Protein AF-A0A6H5H258-F1 (afdb_monomer_lite)

Secondary structure (DSSP, 8-state):
--S---SGGG--HHHHHHTT-SEEEEESS---S-GGGSSS-EEEEE---PPP-HHHHHHHHHHH--TTS-------GGGHHHHHHHHHHHTT-

Foldseek 3Di:
DPDDDPALVPQVLVVCVVVVHQEAEAEAYDNPDDPVPGPPHHYHYHHAADDDPLVVVLVVCVVPDDLVDDDDDDDGSNHVVSRVVSVVVSVVD

Radius of gyration: 18.59 Å; chains: 1; bounding box: 35×24×53 Å

InterPro domains:
  IPR016435 Diphthamide synthesis DPH1/DPH2 [PF01866] (1-92)
  IPR016435 Diphthamide synthesis DPH1/DPH2 [PTHR10762] (1-92)
  IPR016435 Diphthamide synthesis DPH1/DPH2 [SFLDS00032] (1-92)
  IPR016435 Diphthamide synthesis DPH1/DPH2 [TIGR00322] (1-92)
  IPR042263 Diphthamide synthesis DPH1/DPH2,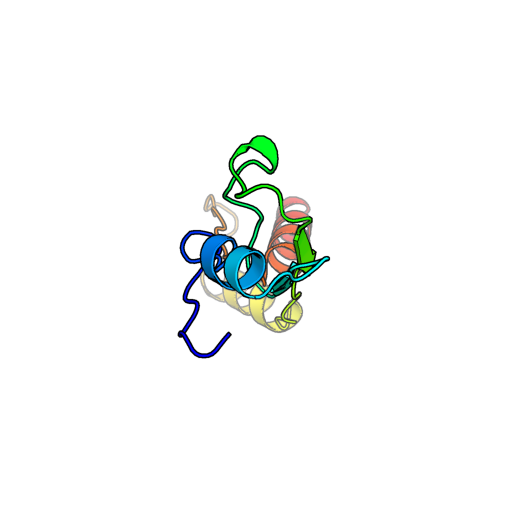 domain 1 [G3DSA:3.40.50.11840] (1-52)

pLDDT: mean 90.09, std 7.96, range [60.69, 97.94]

Sequence (93 aa):
MGDVTYGACCIDDLGARALRCDLLVHYGHSCLIPMDRMADIKCLYVFVDIKLDSLHFLQTLRLNFSKEQRLCFVSTIQFVTTLHAAAKELRNE

Structure (mmCIF, N/CA/C/O backbone):
data_AF-A0A6H5H258-F1
#
_entry.id   AF-A0A6H5H258-F1
#
loop_
_atom_site.group_PDB
_atom_site.id
_atom_site.type_symbol
_atom_site.label_atom_id
_atom_site.label_alt_id
_atom_site.label_comp_id
_atom_site.label_asym_id
_atom_site.label_entity_id
_atom_site.label_seq_id
_atom_site.pdbx_PDB_ins_code
_atom_site.Cartn_x
_atom_site.Cartn_y
_atom_site.Cartn_z
_atom_site.occupancy
_atom_site.B_iso_or_equiv
_atom_site.auth_seq_id
_atom_site.auth_comp_id
_atom_site.auth_asym_id
_atom_site.auth_atom_id
_atom_site.pdbx_PDB_model_num
ATOM 1 N N . MET A 1 1 ? 8.537 -8.298 -17.854 1.00 60.69 1 MET A N 1
ATOM 2 C CA . MET A 1 1 ? 9.466 -8.415 -16.714 1.00 60.69 1 MET A CA 1
ATOM 3 C C . MET A 1 1 ? 9.420 -9.849 -16.235 1.00 60.69 1 MET A C 1
ATOM 5 O O . MET A 1 1 ? 8.329 -10.322 -15.944 1.00 60.69 1 MET A O 1
ATOM 9 N N . GLY A 1 2 ? 10.547 -10.558 -16.293 1.00 65.50 2 GLY A N 1
ATOM 10 C CA . GLY A 1 2 ? 10.641 -11.955 -15.849 1.00 65.50 2 GLY A CA 1
ATOM 11 C C . GLY A 1 2 ? 11.050 -12.097 -14.382 1.00 65.50 2 GLY A C 1
ATOM 12 O O . GLY A 1 2 ? 10.860 -13.163 -13.805 1.00 65.50 2 GLY A O 1
ATOM 13 N N . ASP A 1 3 ? 11.571 -11.021 -13.790 1.00 78.31 3 ASP A N 1
ATOM 14 C CA . ASP A 1 3 ? 12.018 -11.006 -12.405 1.00 78.31 3 ASP A CA 1
ATOM 15 C C . ASP A 1 3 ? 10.865 -10.750 -11.436 1.00 78.31 3 ASP A C 1
ATOM 17 O O . ASP A 1 3 ? 9.888 -10.057 -11.735 1.00 78.31 3 ASP A O 1
ATOM 21 N N . VAL A 1 4 ? 10.990 -11.329 -10.245 1.00 83.62 4 VAL A N 1
ATOM 22 C CA . VAL A 1 4 ? 10.008 -11.179 -9.174 1.00 83.62 4 VAL A CA 1
ATOM 23 C C . VAL A 1 4 ? 10.166 -9.808 -8.523 1.00 83.62 4 VAL A C 1
ATOM 25 O O . VAL A 1 4 ? 11.219 -9.477 -7.980 1.00 83.62 4 VAL A O 1
ATOM 28 N N . THR A 1 5 ? 9.089 -9.027 -8.516 1.00 85.81 5 THR A N 1
ATOM 29 C CA . THR A 1 5 ? 9.035 -7.724 -7.850 1.00 85.81 5 THR A CA 1
ATOM 30 C C . THR A 1 5 ? 8.373 -7.848 -6.479 1.00 85.81 5 THR A C 1
ATOM 32 O O . THR A 1 5 ? 7.180 -8.125 -6.380 1.00 85.81 5 THR A O 1
ATOM 35 N N . TYR A 1 6 ? 9.132 -7.585 -5.413 1.00 89.19 6 TYR A N 1
ATOM 36 C CA . TYR A 1 6 ? 8.637 -7.619 -4.027 1.00 89.19 6 TYR A CA 1
ATOM 37 C C . TYR A 1 6 ? 8.134 -6.263 -3.506 1.00 89.19 6 TYR A C 1
ATOM 39 O O . TYR A 1 6 ? 7.612 -6.182 -2.398 1.00 89.19 6 TYR A O 1
ATOM 47 N N . GLY A 1 7 ? 8.329 -5.181 -4.264 1.00 87.81 7 GLY A N 1
ATOM 48 C CA . GLY A 1 7 ? 8.048 -3.830 -3.793 1.00 87.81 7 GLY A CA 1
ATOM 49 C C . GLY A 1 7 ? 8.380 -2.751 -4.813 1.00 87.81 7 GLY A C 1
ATOM 50 O O . GLY A 1 7 ? 8.985 -3.016 -5.849 1.00 87.81 7 GLY A O 1
ATOM 51 N N . ALA A 1 8 ? 8.037 -1.502 -4.489 1.00 87.56 8 ALA A N 1
ATOM 52 C CA . ALA A 1 8 ? 8.432 -0.334 -5.284 1.00 87.56 8 ALA A CA 1
ATOM 53 C C . ALA A 1 8 ? 9.955 -0.084 -5.296 1.00 87.56 8 ALA A C 1
ATOM 55 O O . ALA A 1 8 ? 10.447 0.623 -6.167 1.00 87.56 8 ALA A O 1
ATOM 56 N N . CYS A 1 9 ? 10.711 -0.664 -4.357 1.00 87.12 9 CYS A N 1
ATOM 57 C CA . CYS A 1 9 ? 12.177 -0.618 -4.353 1.00 87.12 9 CYS A CA 1
ATOM 58 C C . CYS A 1 9 ? 12.830 -1.544 -5.393 1.00 87.12 9 CYS A C 1
ATOM 60 O O . CYS A 1 9 ? 14.014 -1.388 -5.669 1.00 87.12 9 CYS A O 1
ATOM 62 N N . CYS A 1 10 ? 12.077 -2.489 -5.963 1.00 86.50 10 CYS A N 1
ATOM 63 C CA . CYS A 1 10 ? 12.545 -3.446 -6.969 1.00 86.50 10 CYS A CA 1
ATOM 64 C C . CYS A 1 10 ? 11.868 -3.192 -8.323 1.00 86.50 10 CYS A C 1
ATOM 66 O O . CYS A 1 10 ? 11.467 -4.132 -9.011 1.00 86.50 10 CYS A O 1
ATOM 68 N N . ILE A 1 11 ? 11.651 -1.921 -8.657 1.00 88.62 11 ILE A N 1
ATOM 69 C CA . ILE A 1 11 ? 11.084 -1.526 -9.942 1.00 88.62 11 ILE A CA 1
ATOM 70 C C . ILE A 1 11 ? 12.089 -1.813 -11.068 1.00 88.62 11 ILE A C 1
ATOM 72 O O . ILE A 1 11 ? 13.262 -1.484 -10.936 1.00 88.62 11 ILE A O 1
ATOM 76 N N . ASP A 1 12 ? 11.647 -2.439 -12.161 1.00 90.44 12 ASP A N 1
ATOM 77 C CA . ASP A 1 12 ? 12.525 -2.811 -13.287 1.00 90.44 12 ASP A CA 1
ATOM 78 C C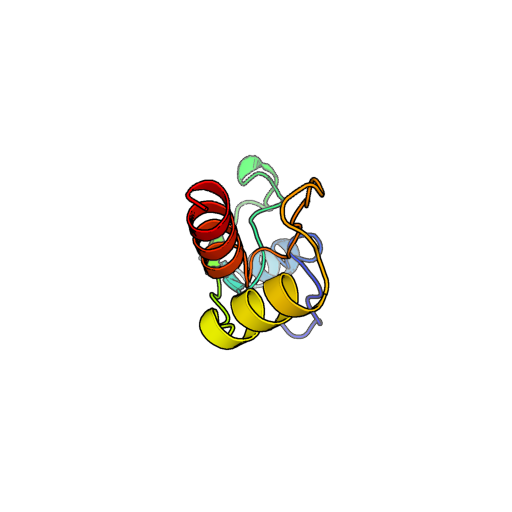 . ASP A 1 12 ? 12.523 -1.736 -14.380 1.00 90.44 12 ASP A C 1
ATOM 80 O O . ASP A 1 12 ? 12.139 -1.952 -15.533 1.00 90.44 12 ASP A O 1
ATOM 84 N N . ASP A 1 13 ? 12.906 -0.523 -13.998 1.00 90.31 13 ASP A N 1
ATOM 85 C CA . ASP A 1 13 ? 13.043 0.596 -14.923 1.00 90.31 13 ASP A CA 1
ATOM 86 C C . ASP A 1 13 ? 14.238 0.408 -15.874 1.00 90.31 13 ASP A C 1
ATOM 88 O O . ASP A 1 13 ? 14.140 0.716 -17.063 1.00 90.31 13 ASP A O 1
ATOM 92 N N . LEU A 1 14 ? 15.339 -0.175 -15.390 1.00 90.62 14 LEU A N 1
ATOM 93 C CA . LEU A 1 14 ? 16.515 -0.501 -16.196 1.00 90.62 14 LEU A CA 1
ATOM 94 C C . LEU A 1 14 ? 16.220 -1.549 -17.274 1.00 90.62 14 LEU A C 1
ATOM 96 O O . LEU A 1 14 ? 16.610 -1.342 -18.428 1.00 90.62 14 LEU A O 1
ATOM 100 N N . GLY A 1 15 ? 15.539 -2.647 -16.932 1.00 91.69 15 GLY A N 1
ATOM 101 C CA . GLY A 1 15 ? 15.146 -3.678 -17.890 1.00 91.69 15 GLY A CA 1
ATOM 102 C C . GLY A 1 15 ? 14.118 -3.154 -18.884 1.00 91.69 15 GLY A C 1
ATOM 103 O O . GLY A 1 15 ? 14.273 -3.348 -20.091 1.00 91.69 15 GLY A O 1
ATOM 104 N N . ALA A 1 16 ? 13.126 -2.392 -18.417 1.00 92.31 16 ALA A N 1
ATOM 105 C CA . ALA A 1 16 ? 12.152 -1.755 -19.296 1.00 92.31 16 ALA A CA 1
ATOM 106 C C . ALA A 1 16 ? 12.812 -0.767 -20.281 1.00 92.31 16 ALA A C 1
ATOM 108 O O . ALA A 1 16 ? 12.498 -0.788 -21.473 1.00 92.31 16 ALA A O 1
ATOM 109 N N . ARG A 1 17 ? 13.796 0.025 -19.835 1.00 90.88 17 ARG A N 1
ATOM 110 C CA . ARG A 1 17 ? 14.598 0.893 -20.714 1.00 90.88 17 ARG A CA 1
ATOM 111 C C . ARG A 1 17 ? 15.424 0.090 -21.718 1.00 90.88 17 ARG A C 1
ATOM 113 O O . ARG A 1 17 ? 15.446 0.431 -22.899 1.00 90.88 17 ARG A O 1
ATOM 120 N N . ALA A 1 18 ? 16.097 -0.975 -21.279 1.00 92.50 18 ALA A N 1
ATOM 121 C CA . ALA A 1 18 ? 16.907 -1.826 -22.156 1.00 92.50 18 ALA A CA 1
ATOM 122 C C . ALA A 1 18 ? 16.069 -2.473 -23.273 1.00 92.50 18 ALA A C 1
ATOM 124 O O . ALA A 1 18 ? 16.541 -2.631 -24.399 1.00 92.50 18 ALA A O 1
ATOM 125 N N . LEU A 1 19 ? 14.804 -2.779 -22.978 1.00 93.25 19 LEU A N 1
ATOM 126 C CA . LEU A 1 19 ? 13.822 -3.299 -23.929 1.00 93.25 19 LEU A CA 1
ATOM 127 C C . LEU A 1 19 ? 13.137 -2.210 -24.775 1.00 93.25 19 LEU A C 1
ATOM 129 O O . LEU A 1 19 ? 12.320 -2.544 -25.631 1.00 93.25 19 LEU A O 1
ATOM 133 N N . ARG A 1 20 ? 13.495 -0.932 -24.587 1.00 92.94 20 ARG A N 1
ATOM 134 C CA . ARG A 1 20 ? 12.893 0.239 -25.248 1.00 92.94 20 ARG A CA 1
ATOM 135 C C . ARG A 1 20 ? 11.381 0.355 -25.019 1.00 92.94 20 ARG A C 1
ATOM 137 O O . ARG A 1 20 ? 10.639 0.678 -25.942 1.00 92.94 20 ARG A O 1
ATOM 144 N N . CYS A 1 21 ? 10.922 0.084 -23.799 1.00 93.31 21 CYS A N 1
ATOM 145 C CA . CYS A 1 21 ? 9.539 0.336 -23.407 1.00 93.31 21 CYS A CA 1
ATOM 146 C C . CYS A 1 21 ? 9.266 1.845 -23.287 1.00 93.31 21 CYS A C 1
ATOM 148 O O . CYS A 1 21 ? 10.059 2.573 -22.695 1.00 93.31 21 CYS A O 1
ATOM 150 N N . ASP A 1 22 ? 8.102 2.293 -23.759 1.00 93.25 22 ASP A N 1
ATOM 151 C CA . ASP A 1 22 ? 7.661 3.690 -23.615 1.00 93.25 22 ASP A CA 1
ATOM 152 C C . ASP A 1 22 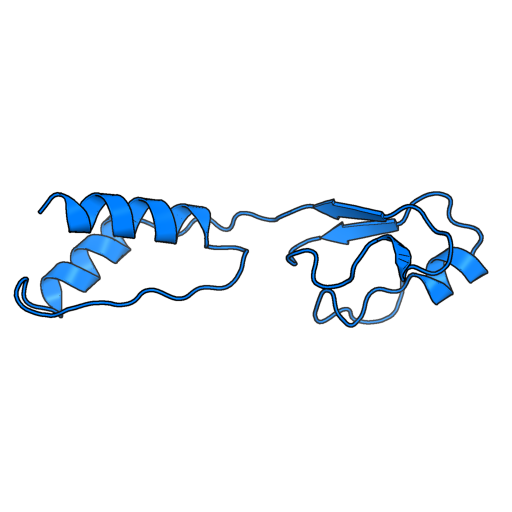? 7.016 3.989 -22.248 1.00 93.25 22 ASP A C 1
ATOM 154 O O . ASP A 1 22 ? 6.935 5.145 -21.821 1.00 93.25 22 ASP A O 1
ATOM 158 N N . LEU A 1 23 ? 6.513 2.948 -21.576 1.00 92.38 23 LEU A N 1
ATOM 159 C CA . LEU A 1 23 ? 5.791 3.029 -20.308 1.00 92.38 23 LEU A CA 1
ATOM 160 C C . LEU A 1 23 ? 6.000 1.752 -19.485 1.00 92.38 23 LEU A C 1
ATOM 162 O O . LEU A 1 23 ? 5.844 0.641 -19.992 1.00 92.38 23 LEU A O 1
ATOM 166 N N . LEU A 1 24 ? 6.271 1.925 -18.195 1.00 91.69 24 LEU A N 1
ATOM 167 C CA . LEU A 1 24 ? 6.254 0.881 -17.176 1.00 91.69 24 LEU A CA 1
ATOM 168 C C . LEU A 1 24 ? 5.000 1.031 -16.304 1.00 91.69 24 LEU A C 1
ATOM 170 O O . LEU A 1 24 ? 4.685 2.131 -15.858 1.00 91.69 24 LEU A O 1
ATOM 174 N N . VAL A 1 25 ? 4.279 -0.060 -16.042 1.00 92.62 25 VAL A N 1
ATOM 175 C CA . VAL A 1 25 ? 3.111 -0.052 -15.144 1.00 92.62 25 VAL A CA 1
ATOM 176 C C . VAL A 1 25 ? 3.417 -0.904 -13.917 1.00 92.62 25 VAL A C 1
ATOM 178 O O . VAL A 1 25 ? 3.618 -2.111 -14.034 1.00 92.62 25 VAL A O 1
ATOM 181 N N . HIS A 1 26 ? 3.452 -0.278 -12.739 1.00 91.75 26 HIS A N 1
ATOM 182 C CA . HIS A 1 26 ? 3.805 -0.918 -11.469 1.00 91.75 26 HIS A CA 1
ATOM 183 C C . HIS A 1 26 ? 2.583 -1.037 -10.557 1.00 91.75 26 HIS A C 1
ATOM 185 O O . HIS A 1 26 ? 2.017 -0.032 -10.128 1.00 91.75 26 HIS A O 1
ATOM 191 N N . TYR A 1 27 ? 2.172 -2.263 -10.235 1.00 92.25 27 TYR A N 1
ATOM 192 C CA . TYR A 1 27 ? 0.969 -2.528 -9.441 1.00 92.25 27 TYR A CA 1
ATOM 193 C C . TYR A 1 27 ? 1.273 -2.735 -7.951 1.00 92.25 27 TYR A C 1
ATOM 195 O O . TYR A 1 27 ? 2.328 -3.240 -7.563 1.00 92.25 27 TYR A O 1
ATOM 203 N N . GLY A 1 28 ? 0.299 -2.396 -7.104 1.00 90.12 28 GLY A N 1
ATOM 204 C CA . GLY A 1 28 ? 0.177 -2.899 -5.731 1.00 90.12 28 GLY A CA 1
ATOM 205 C C . GLY A 1 28 ? 0.984 -2.164 -4.662 1.00 90.12 28 GLY A C 1
ATOM 206 O O . GLY A 1 28 ? 0.653 -2.278 -3.484 1.00 90.12 28 GLY A O 1
ATOM 207 N N . HIS A 1 29 ? 1.980 -1.369 -5.044 1.00 90.88 29 HIS A N 1
ATOM 208 C CA . HIS A 1 29 ? 2.858 -0.675 -4.103 1.00 90.88 29 HIS A CA 1
ATOM 209 C C . HIS A 1 29 ? 2.693 0.843 -4.170 1.00 90.88 29 HIS A C 1
ATOM 211 O O . HIS A 1 29 ? 2.455 1.411 -5.234 1.00 90.88 29 HIS A O 1
ATOM 217 N N . SER A 1 30 ? 2.872 1.505 -3.026 1.00 86.94 30 SER A N 1
ATOM 218 C CA . SER A 1 30 ? 2.986 2.959 -2.950 1.00 86.94 30 SER A CA 1
ATOM 219 C C . SER A 1 30 ? 4.241 3.416 -3.686 1.00 86.94 30 SER A C 1
ATOM 221 O O . SER A 1 30 ? 5.277 2.751 -3.596 1.00 86.94 30 SER A O 1
ATOM 223 N N . CYS A 1 31 ? 4.176 4.567 -4.353 1.00 81.25 31 CYS A N 1
ATOM 224 C CA . CYS A 1 31 ? 5.341 5.184 -4.979 1.00 81.25 31 CYS A CA 1
ATOM 225 C C . CYS A 1 31 ? 6.377 5.531 -3.898 1.00 81.25 31 CYS A C 1
ATOM 227 O O . CYS A 1 31 ? 6.224 6.522 -3.189 1.00 81.25 31 CYS A O 1
ATOM 229 N N . LEU A 1 32 ? 7.403 4.696 -3.731 1.00 68.44 32 LEU A N 1
ATOM 230 C CA . LEU A 1 32 ? 8.496 4.951 -2.785 1.00 68.44 32 LEU A CA 1
ATOM 231 C C . LEU A 1 32 ? 9.646 5.715 -3.449 1.00 68.44 32 LEU A C 1
ATOM 233 O O . LEU A 1 32 ? 10.379 6.447 -2.787 1.00 68.44 32 LEU A O 1
ATOM 237 N N . ILE A 1 33 ? 9.813 5.530 -4.759 1.00 67.56 33 ILE A N 1
ATOM 238 C CA . ILE A 1 33 ? 10.912 6.108 -5.522 1.00 67.56 33 ILE A CA 1
ATOM 239 C C . ILE A 1 33 ? 10.416 7.387 -6.208 1.00 67.56 33 ILE A C 1
ATOM 241 O O . ILE A 1 33 ? 9.455 7.328 -6.975 1.00 67.56 33 ILE A O 1
ATOM 245 N N . PRO A 1 34 ? 11.044 8.542 -5.926 1.00 70.69 34 PRO A N 1
ATOM 246 C CA . PRO A 1 34 ? 10.820 9.777 -6.661 1.00 70.69 34 PRO A CA 1
ATOM 247 C C . PRO A 1 34 ? 10.974 9.572 -8.171 1.00 70.69 34 PRO A C 1
ATOM 249 O O . PRO A 1 34 ? 11.907 8.907 -8.623 1.00 70.69 34 PRO A O 1
ATOM 252 N N . MET A 1 35 ? 10.041 10.134 -8.941 1.00 68.44 35 MET A N 1
ATOM 253 C CA . MET A 1 35 ? 9.953 9.935 -10.394 1.00 68.44 35 MET A CA 1
ATOM 254 C C . MET A 1 35 ? 11.186 10.453 -11.154 1.00 68.44 35 MET A C 1
ATOM 256 O O . MET A 1 35 ? 11.485 9.966 -12.237 1.00 68.44 35 MET A O 1
ATOM 260 N N . ASP A 1 36 ? 11.920 11.408 -10.584 1.00 69.19 36 ASP A N 1
ATOM 261 C CA . ASP A 1 36 ? 13.170 11.972 -11.108 1.00 69.19 36 ASP A CA 1
ATOM 262 C C . ASP A 1 36 ? 14.372 11.020 -11.003 1.00 69.19 36 ASP A C 1
ATOM 264 O O . ASP A 1 36 ? 15.402 11.264 -11.627 1.00 69.19 36 ASP A O 1
ATOM 268 N N . ARG A 1 37 ? 14.254 9.927 -10.238 1.00 73.56 37 ARG A N 1
ATOM 269 C CA . ARG A 1 37 ? 15.304 8.905 -10.092 1.00 73.56 37 ARG A CA 1
ATOM 270 C C . ARG A 1 37 ? 15.113 7.685 -10.989 1.00 73.56 37 ARG A C 1
ATOM 272 O O . ARG A 1 37 ? 15.919 6.763 -10.911 1.00 73.56 37 ARG A O 1
ATOM 279 N N . MET A 1 38 ? 14.066 7.669 -11.810 1.00 80.19 38 MET A N 1
ATOM 280 C CA . MET A 1 38 ? 13.815 6.580 -12.754 1.00 80.19 38 MET A CA 1
ATOM 281 C C . MET A 1 38 ? 14.737 6.695 -13.968 1.00 80.19 38 MET A C 1
ATOM 283 O O . MET A 1 38 ? 15.100 7.798 -14.375 1.00 80.19 38 MET A O 1
ATOM 287 N N . ALA A 1 39 ? 15.093 5.561 -14.569 1.00 82.56 39 ALA A N 1
ATOM 288 C CA . ALA A 1 39 ? 15.970 5.473 -15.736 1.00 82.56 39 ALA A CA 1
ATOM 289 C C . ALA A 1 39 ? 15.315 5.985 -17.040 1.00 82.56 39 ALA A C 1
ATOM 291 O O . ALA A 1 39 ? 15.226 5.251 -18.020 1.00 82.56 39 ALA A O 1
ATOM 292 N N . ASP A 1 40 ? 14.850 7.236 -17.054 1.00 83.81 40 ASP A N 1
ATOM 293 C CA . ASP A 1 40 ? 14.258 7.926 -18.213 1.00 83.81 40 ASP A CA 1
ATOM 294 C C . ASP A 1 40 ? 13.097 7.154 -18.876 1.00 83.81 40 ASP A C 1
ATOM 296 O O . ASP A 1 40 ? 12.868 7.218 -20.082 1.00 83.81 40 ASP A O 1
ATOM 300 N N . ILE A 1 41 ? 12.350 6.393 -18.070 1.00 88.88 41 ILE A N 1
ATOM 301 C CA . ILE A 1 41 ? 11.134 5.696 -18.489 1.00 88.88 41 ILE A CA 1
ATOM 302 C C . ILE A 1 41 ? 9.934 6.246 -17.728 1.00 88.88 41 ILE A C 1
ATOM 304 O O . ILE A 1 41 ? 9.965 6.438 -16.510 1.00 88.88 41 ILE A O 1
ATOM 308 N N . LYS A 1 42 ? 8.836 6.486 -18.448 1.00 89.06 42 LYS A N 1
ATOM 309 C CA . LYS A 1 42 ? 7.569 6.874 -17.825 1.00 89.06 42 LYS A CA 1
ATOM 310 C C . LYS A 1 42 ? 7.056 5.703 -16.998 1.00 89.06 42 LYS A C 1
ATOM 312 O O . LYS A 1 42 ? 7.006 4.580 -17.491 1.00 89.06 42 LYS A O 1
ATOM 317 N N . CYS A 1 43 ? 6.626 5.968 -15.769 1.00 89.38 43 CYS A N 1
ATOM 318 C CA . CYS A 1 43 ? 6.040 4.946 -14.912 1.00 89.38 43 CYS A CA 1
ATOM 319 C C . CYS A 1 43 ? 4.659 5.353 -14.411 1.00 89.38 43 CYS A C 1
ATOM 321 O O . CYS A 1 43 ? 4.463 6.466 -13.924 1.00 89.38 43 CYS A O 1
ATOM 323 N N . LEU A 1 44 ? 3.713 4.422 -14.497 1.00 90.75 44 LEU A N 1
ATOM 324 C CA . LEU A 1 44 ? 2.388 4.526 -13.908 1.00 90.75 44 LEU A CA 1
ATOM 325 C C . LEU A 1 44 ? 2.289 3.569 -12.722 1.00 90.75 44 LEU A C 1
ATOM 327 O O . LEU A 1 44 ? 2.353 2.354 -12.889 1.00 90.75 44 LEU A O 1
ATOM 331 N N . TYR A 1 45 ? 2.083 4.119 -11.531 1.00 90.44 45 TYR A N 1
ATOM 332 C CA . TYR A 1 45 ? 1.774 3.322 -10.351 1.00 90.44 45 TYR A CA 1
ATOM 333 C C . TYR A 1 45 ? 0.267 3.095 -10.257 1.00 90.44 45 TYR A C 1
ATOM 335 O O . TYR A 1 45 ? -0.513 4.047 -10.233 1.00 90.44 45 TYR A O 1
ATOM 343 N N . VAL A 1 46 ? -0.137 1.830 -10.179 1.00 91.56 46 VAL A N 1
ATOM 344 C CA . VAL A 1 46 ? -1.532 1.428 -9.999 1.00 91.56 46 VAL A CA 1
ATOM 345 C C . VAL A 1 46 ? -1.705 0.903 -8.584 1.00 91.56 46 VAL A C 1
ATOM 347 O O . VAL A 1 46 ? -1.268 -0.201 -8.243 1.00 91.56 46 VAL A O 1
ATOM 350 N N . PHE A 1 47 ? -2.351 1.705 -7.742 1.00 89.94 47 PHE A N 1
ATOM 351 C CA . PHE A 1 47 ? -2.681 1.283 -6.387 1.00 89.94 47 PHE A CA 1
ATOM 352 C C . PHE A 1 47 ? -3.789 0.234 -6.416 1.00 89.94 47 PHE A C 1
ATOM 354 O O . PHE A 1 47 ? -4.803 0.387 -7.095 1.00 89.94 47 PHE A O 1
ATOM 361 N N . VAL A 1 48 ? -3.567 -0.843 -5.668 1.00 91.25 48 VAL A N 1
ATOM 362 C CA . VAL A 1 48 ? -4.536 -1.921 -5.485 1.00 91.25 48 VAL A CA 1
ATO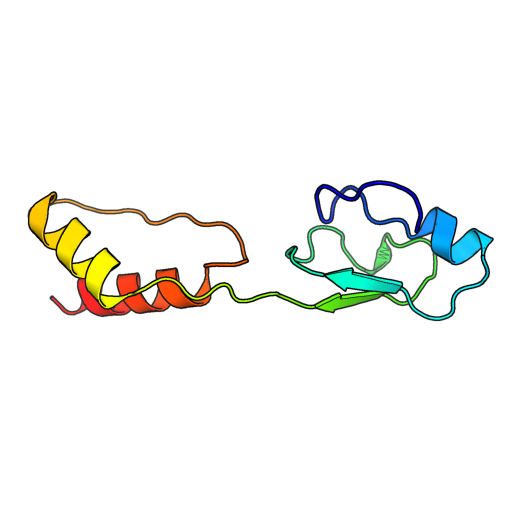M 363 C C . VAL A 1 48 ? -5.174 -1.729 -4.122 1.00 91.25 48 VAL A C 1
ATOM 365 O O . VAL A 1 48 ? -4.459 -1.662 -3.129 1.00 91.25 48 VAL A O 1
ATOM 368 N N . ASP A 1 49 ? -6.499 -1.651 -4.088 1.00 92.50 49 ASP A N 1
ATOM 369 C CA . ASP A 1 49 ? -7.280 -1.526 -2.859 1.00 92.50 49 ASP A CA 1
ATOM 370 C C . ASP A 1 49 ? -7.893 -2.887 -2.519 1.00 92.50 49 ASP A C 1
ATOM 372 O O . ASP A 1 49 ? -8.857 -3.331 -3.152 1.00 92.50 49 ASP A O 1
ATOM 376 N N . ILE A 1 50 ? -7.299 -3.580 -1.549 1.00 94.75 50 ILE A N 1
ATOM 377 C CA . ILE A 1 50 ? -7.801 -4.866 -1.074 1.00 94.75 50 ILE A CA 1
ATOM 378 C C . ILE A 1 50 ? -8.914 -4.589 -0.070 1.00 94.75 50 ILE A C 1
ATOM 380 O O . ILE A 1 50 ? -8.722 -3.924 0.949 1.00 94.75 50 ILE A O 1
ATOM 384 N N . LYS A 1 51 ? -10.098 -5.132 -0.354 1.00 91.62 51 LYS A N 1
ATOM 385 C CA . LYS A 1 51 ? -11.256 -4.974 0.521 1.00 91.62 51 LYS A CA 1
ATOM 386 C C . LYS A 1 51 ? -11.088 -5.829 1.773 1.00 91.62 51 LYS A C 1
ATOM 388 O O . LYS A 1 51 ? -11.009 -7.051 1.697 1.00 91.62 51 LYS A O 1
ATOM 393 N N . LEU A 1 52 ? -11.059 -5.157 2.917 1.00 92.94 52 LEU A N 1
ATOM 394 C CA . LEU A 1 52 ? -11.206 -5.750 4.240 1.00 92.94 52 LEU A CA 1
ATOM 395 C C . LEU A 1 52 ? -12.655 -5.550 4.701 1.00 92.94 52 LEU A C 1
ATOM 397 O O . LEU A 1 52 ? -13.212 -4.468 4.505 1.00 92.94 52 LEU A O 1
ATOM 401 N N . ASP A 1 53 ? -13.249 -6.568 5.324 1.00 95.50 53 ASP A N 1
ATOM 402 C CA . ASP A 1 53 ? -14.554 -6.440 5.975 1.00 95.50 53 ASP A CA 1
ATOM 403 C C . ASP A 1 53 ? -14.446 -5.483 7.173 1.00 95.50 53 ASP A C 1
ATOM 405 O O . ASP A 1 53 ? -13.975 -5.843 8.257 1.00 95.50 53 ASP A O 1
ATOM 409 N N . SER A 1 54 ? -14.870 -4.237 6.956 1.00 93.75 54 SER A N 1
ATOM 410 C CA . SER A 1 54 ? -14.820 -3.181 7.963 1.00 93.75 54 SER A CA 1
ATOM 411 C C . SER A 1 54 ? -15.680 -3.503 9.181 1.00 93.75 54 SER A C 1
ATOM 413 O O . SER A 1 54 ? -15.272 -3.196 10.299 1.00 93.75 54 SER A O 1
ATOM 415 N N . LEU A 1 55 ? -16.849 -4.125 8.988 1.00 96.00 55 LEU A N 1
ATOM 416 C CA . LEU A 1 55 ? -17.763 -4.425 10.087 1.00 96.00 55 LEU A CA 1
ATOM 417 C C . LEU A 1 55 ? -17.124 -5.442 11.029 1.00 96.00 55 LEU A C 1
ATOM 419 O O . LEU A 1 55 ? -17.063 -5.209 12.238 1.00 96.00 55 LEU A O 1
ATOM 423 N N . HIS A 1 56 ? -16.598 -6.529 10.465 1.00 97.56 56 HIS A N 1
ATOM 424 C CA . HIS A 1 56 ? -15.905 -7.549 11.240 1.00 97.56 56 HIS A CA 1
ATOM 425 C C . HIS A 1 56 ? -14.672 -6.979 11.956 1.00 97.56 56 HIS A C 1
ATOM 427 O O . HIS A 1 56 ? -14.459 -7.249 13.141 1.00 97.56 56 HIS A O 1
ATOM 433 N N . PHE A 1 57 ? -13.888 -6.136 11.276 1.00 96.69 57 PHE A N 1
ATOM 434 C CA . PHE A 1 57 ? -12.728 -5.470 11.869 1.00 96.69 57 PHE A CA 1
ATOM 435 C C . PHE A 1 57 ? -13.108 -4.604 13.081 1.00 96.69 57 PHE A C 1
ATOM 437 O O . PHE A 1 57 ? -12.530 -4.753 14.157 1.00 96.69 57 PHE A O 1
ATOM 444 N N . LEU A 1 58 ? -14.125 -3.751 12.945 1.00 96.50 58 LEU A N 1
ATOM 445 C CA . LEU A 1 58 ? -14.589 -2.864 14.015 1.00 96.50 58 LEU A CA 1
ATOM 446 C C . LEU A 1 58 ? -15.176 -3.635 15.200 1.00 96.50 58 LEU A C 1
ATOM 448 O O . LEU A 1 58 ? -14.878 -3.320 16.350 1.00 96.50 58 LEU A O 1
ATOM 452 N N . GLN A 1 59 ? -15.978 -4.669 14.939 1.00 97.62 59 GLN A N 1
ATOM 453 C CA . GLN A 1 59 ? -16.506 -5.547 15.988 1.00 97.62 59 GLN A CA 1
ATOM 454 C C . GLN A 1 59 ? -15.382 -6.244 16.756 1.00 97.62 59 GLN A C 1
ATOM 456 O O . GLN A 1 59 ? -15.425 -6.309 17.982 1.00 97.62 59 GLN A O 1
ATOM 461 N N . THR A 1 60 ? -14.351 -6.706 16.048 1.00 97.56 60 THR A N 1
ATOM 462 C CA . THR A 1 60 ? -13.184 -7.344 16.664 1.00 97.56 60 THR A CA 1
ATOM 463 C C . THR A 1 60 ? -12.436 -6.368 17.568 1.00 97.56 60 THR A C 1
ATOM 465 O O . THR A 1 60 ? -12.064 -6.731 18.681 1.00 97.56 60 THR A O 1
ATOM 468 N N . LEU A 1 61 ? -12.260 -5.114 17.147 1.00 96.69 61 LEU A N 1
ATOM 469 C CA . LEU A 1 61 ? -11.632 -4.092 17.985 1.00 96.69 61 LEU A CA 1
ATOM 470 C C . LEU A 1 61 ? -12.446 -3.805 19.251 1.00 96.69 61 LEU A C 1
ATOM 472 O O . LEU A 1 61 ? -11.883 -3.825 20.341 1.00 96.69 61 LEU A O 1
ATOM 476 N N . ARG A 1 62 ? -13.765 -3.618 19.122 1.00 95.69 62 ARG A N 1
ATOM 477 C CA . ARG A 1 62 ? -14.671 -3.374 20.260 1.00 95.69 62 ARG A CA 1
ATOM 478 C C . ARG A 1 62 ? -14.726 -4.555 21.237 1.00 95.69 62 ARG A C 1
ATOM 480 O O . ARG A 1 62 ? -14.941 -4.348 22.425 1.00 95.69 62 ARG A O 1
ATOM 487 N N . LEU A 1 63 ? -14.537 -5.782 20.746 1.00 97.81 63 LEU A N 1
ATOM 488 C CA . LEU A 1 63 ? -14.493 -6.983 21.583 1.00 97.81 63 LEU A CA 1
ATOM 489 C C . LEU A 1 63 ? -13.204 -7.073 22.415 1.00 97.81 63 LEU A C 1
ATOM 491 O O . LEU A 1 63 ? -13.237 -7.596 23.524 1.00 97.81 63 LEU A O 1
ATOM 495 N N . ASN A 1 64 ? -12.075 -6.602 21.879 1.00 97.94 64 ASN A N 1
ATOM 496 C CA . ASN A 1 64 ? -10.753 -6.825 22.476 1.00 97.94 64 ASN A CA 1
ATOM 497 C C . ASN A 1 64 ? -10.189 -5.610 23.225 1.00 97.94 64 ASN A C 1
ATOM 499 O O . ASN A 1 64 ? -9.295 -5.781 24.052 1.00 97.94 64 ASN A O 1
ATOM 503 N N . PHE A 1 65 ? -10.679 -4.402 22.943 1.00 96.75 65 PHE A N 1
ATOM 504 C CA . PHE A 1 65 ? -10.155 -3.164 23.515 1.00 96.75 65 PHE A CA 1
ATOM 505 C C 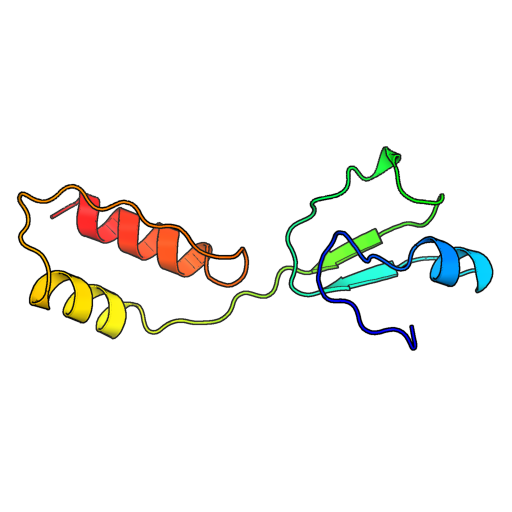. PHE A 1 65 ? -11.267 -2.317 24.127 1.00 96.75 65 PHE A C 1
ATOM 507 O O . PHE A 1 65 ? -12.355 -2.191 23.564 1.00 96.75 65 PHE A O 1
ATOM 514 N N . SER A 1 66 ? -10.974 -1.707 25.273 1.00 94.81 66 SER A N 1
ATOM 515 C CA . SER A 1 66 ? -11.868 -0.742 25.908 1.00 94.81 66 SER A CA 1
ATOM 516 C C . SER A 1 66 ? -11.698 0.652 25.291 1.00 94.81 66 SER A C 1
ATOM 518 O O . SER A 1 66 ? -10.670 0.960 24.679 1.00 94.81 66 SER A O 1
ATOM 520 N N . LYS A 1 67 ? -12.703 1.522 25.451 1.00 93.56 67 LYS A N 1
ATOM 521 C CA . LYS A 1 67 ? -12.707 2.867 24.845 1.00 93.56 67 LYS A CA 1
ATOM 522 C C . LYS A 1 67 ? -11.676 3.823 25.457 1.00 93.56 67 LYS A C 1
ATOM 524 O O . LYS A 1 67 ? -11.328 4.828 24.850 1.00 93.56 67 LYS A O 1
ATOM 529 N N . GLU A 1 68 ? -11.162 3.513 26.643 1.00 94.31 68 GLU A N 1
ATOM 530 C CA . GLU A 1 68 ? -10.150 4.313 27.339 1.00 94.31 68 GLU A CA 1
ATOM 531 C C . GLU A 1 68 ? -8.744 4.116 26.745 1.00 94.31 68 GLU A C 1
ATOM 533 O O . GLU A 1 68 ? -7.828 4.895 27.022 1.00 94.31 68 GLU A O 1
ATOM 538 N N . GLN A 1 69 ? -8.550 3.076 25.927 1.00 94.56 69 GLN A N 1
ATOM 539 C CA . GLN A 1 69 ? -7.262 2.757 25.325 1.00 94.56 69 GLN A CA 1
ATOM 540 C C . GLN A 1 69 ? -7.006 3.592 24.067 1.00 94.56 69 GLN A C 1
ATOM 542 O O . GLN A 1 69 ? -7.850 3.742 23.187 1.00 94.56 69 GLN A O 1
ATOM 547 N N . ARG A 1 70 ? -5.775 4.094 23.935 1.00 94.38 70 ARG A N 1
ATOM 548 C CA . ARG A 1 70 ? -5.324 4.782 22.721 1.00 94.38 70 ARG A CA 1
ATOM 549 C C . ARG A 1 70 ? -4.821 3.761 21.708 1.00 94.38 70 ARG A C 1
ATOM 551 O O . ARG A 1 70 ? -3.768 3.162 21.912 1.00 94.38 70 ARG A O 1
ATOM 558 N N . LEU A 1 71 ? -5.542 3.611 20.604 1.00 95.25 71 LEU A N 1
ATOM 559 C CA . LEU A 1 71 ? -5.161 2.717 19.513 1.00 95.25 71 LEU A CA 1
ATOM 560 C C . LEU A 1 71 ? -4.420 3.479 18.404 1.00 95.25 71 LEU A C 1
ATOM 562 O O . LEU A 1 71 ? -4.795 4.593 18.037 1.00 95.25 71 LEU A O 1
ATOM 566 N N . CYS A 1 72 ? -3.370 2.863 17.859 1.00 95.81 72 CYS A N 1
ATOM 567 C CA . CYS A 1 72 ? -2.667 3.325 16.664 1.00 95.81 72 CYS A CA 1
ATOM 568 C C . CYS A 1 72 ? -2.812 2.264 15.575 1.00 95.81 72 CYS A C 1
ATOM 570 O O . CYS A 1 72 ? -2.522 1.093 15.816 1.00 95.81 72 CYS A O 1
ATOM 572 N N . PHE A 1 73 ? -3.260 2.668 14.388 1.00 95.69 73 PHE A N 1
ATOM 573 C CA . PHE A 1 73 ? -3.424 1.765 13.255 1.00 95.69 73 PHE A CA 1
ATOM 574 C C . PHE A 1 73 ? -2.352 2.021 12.206 1.00 95.69 73 PHE A C 1
ATOM 576 O O . PHE A 1 73 ? -2.134 3.157 11.791 1.00 95.69 73 PHE A O 1
ATOM 583 N N . VAL A 1 74 ? -1.719 0.941 11.757 1.00 96.44 74 VAL A N 1
ATOM 584 C CA . VAL A 1 74 ? -0.709 0.945 10.700 1.00 96.44 74 VAL A CA 1
ATOM 585 C C . VAL A 1 74 ? -1.055 -0.181 9.731 1.00 96.44 74 VAL A C 1
ATOM 587 O O . VAL A 1 74 ? -1.390 -1.283 10.159 1.00 96.44 74 VAL A O 1
ATOM 590 N N . SER A 1 75 ? -0.997 0.091 8.430 1.00 95.00 75 SER A N 1
ATOM 591 C CA . SER A 1 75 ? -1.225 -0.906 7.383 1.00 95.00 75 SER A CA 1
ATOM 592 C C . SER A 1 75 ? -0.257 -0.706 6.223 1.00 95.00 75 SER A C 1
ATOM 594 O O . SER A 1 75 ? 0.444 0.302 6.138 1.00 95.00 75 SER A O 1
ATOM 596 N N . THR A 1 76 ? -0.253 -1.651 5.285 1.00 95.12 76 THR A N 1
ATOM 597 C CA . THR A 1 76 ? 0.314 -1.419 3.954 1.00 95.12 76 THR A CA 1
ATOM 598 C C . THR A 1 76 ? -0.627 -0.541 3.121 1.00 95.12 76 THR A C 1
ATOM 600 O O . THR A 1 76 ? -1.797 -0.345 3.474 1.00 95.12 76 THR A O 1
ATOM 603 N N . ILE A 1 77 ? -0.127 -0.027 1.991 1.00 93.56 77 ILE A N 1
ATOM 604 C CA . ILE A 1 77 ? -0.897 0.822 1.066 1.00 93.56 77 ILE A CA 1
ATOM 605 C C . ILE A 1 77 ? -2.200 0.159 0.600 1.00 93.56 77 ILE A C 1
ATOM 607 O O . ILE A 1 77 ? -3.190 0.845 0.376 1.00 93.56 77 ILE A O 1
ATOM 611 N N . GLN A 1 78 ? -2.218 -1.172 0.512 1.00 95.38 78 GLN A N 1
ATOM 612 C CA . GLN A 1 78 ? -3.337 -1.929 -0.042 1.00 95.38 78 GLN A CA 1
ATOM 613 C C . GLN A 1 78 ? -4.598 -1.897 0.827 1.00 95.38 78 GLN A C 1
ATOM 615 O O . GLN A 1 78 ? -5.680 -2.167 0.323 1.00 95.38 78 GLN A O 1
ATOM 620 N N . PHE A 1 79 ? -4.465 -1.569 2.114 1.00 96.12 79 PHE A N 1
ATOM 621 C CA . PHE A 1 79 ? -5.574 -1.531 3.074 1.00 96.12 79 PHE A CA 1
ATOM 622 C C . PHE A 1 79 ? -5.829 -0.129 3.638 1.00 96.12 79 PHE A C 1
ATOM 624 O O . PHE A 1 79 ? -6.682 0.043 4.513 1.00 96.12 79 PHE A O 1
ATOM 631 N N . VAL A 1 80 ? -5.092 0.883 3.161 1.00 94.44 80 VAL A N 1
ATOM 632 C CA . VAL A 1 80 ? -5.096 2.232 3.746 1.00 94.44 80 VAL A CA 1
ATOM 633 C C . VAL A 1 80 ? -6.493 2.858 3.735 1.00 94.44 80 VAL A C 1
ATOM 635 O O . VAL A 1 80 ? -6.880 3.528 4.691 1.00 94.44 80 VAL A O 1
ATOM 638 N N . THR A 1 81 ? -7.282 2.582 2.693 1.00 94.00 81 THR A N 1
ATOM 639 C CA . THR A 1 81 ? -8.652 3.080 2.543 1.00 94.00 81 THR A CA 1
ATOM 640 C C . THR A 1 81 ? -9.542 2.603 3.688 1.00 94.00 81 THR A C 1
ATOM 642 O O . THR A 1 81 ? -10.152 3.421 4.381 1.00 94.00 81 THR A O 1
ATOM 645 N N . THR A 1 82 ? -9.584 1.287 3.931 1.00 95.12 82 THR A N 1
ATOM 646 C CA . THR A 1 82 ? -10.383 0.708 5.018 1.00 95.12 82 THR A CA 1
ATOM 647 C C . THR A 1 82 ? -9.861 1.145 6.382 1.00 95.12 82 THR A C 1
ATOM 649 O O . THR A 1 82 ? -10.658 1.498 7.250 1.00 95.12 82 THR A O 1
ATOM 652 N N . LEU A 1 83 ? -8.539 1.190 6.574 1.00 96.12 83 LEU A N 1
ATOM 653 C CA . LEU A 1 83 ? -7.953 1.581 7.856 1.00 96.12 83 LEU A CA 1
ATOM 654 C C . LEU A 1 83 ? -8.292 3.032 8.223 1.00 96.12 83 LEU A C 1
ATOM 656 O O . LEU A 1 83 ? -8.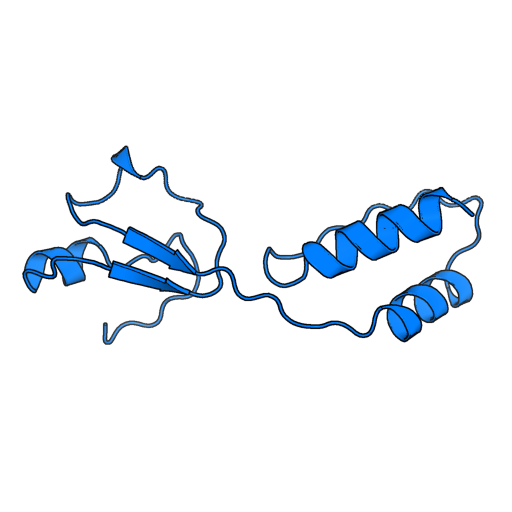656 3.316 9.365 1.00 96.12 83 LEU A O 1
ATOM 660 N N . HIS A 1 84 ? -8.234 3.950 7.254 1.00 95.25 84 HIS A N 1
ATOM 661 C CA . HIS A 1 84 ? -8.643 5.342 7.446 1.00 95.25 84 HIS A CA 1
ATOM 662 C C . HIS A 1 84 ? -10.134 5.468 7.773 1.00 95.25 84 HIS A C 1
ATOM 664 O O . HIS A 1 84 ? -10.494 6.251 8.657 1.00 95.25 84 HIS A O 1
ATOM 670 N N . ALA A 1 85 ? -10.990 4.700 7.094 1.00 95.12 85 ALA A N 1
ATOM 671 C CA . ALA A 1 85 ? -12.425 4.686 7.358 1.00 95.12 85 ALA A CA 1
ATOM 672 C C . ALA A 1 85 ? -12.735 4.177 8.776 1.00 95.12 85 ALA A C 1
ATOM 674 O O . ALA A 1 85 ? -13.419 4.867 9.530 1.00 95.12 85 ALA A O 1
ATOM 675 N N . ALA A 1 86 ? -12.155 3.043 9.179 1.00 95.56 86 ALA A N 1
ATOM 676 C CA . ALA A 1 86 ? -12.335 2.478 10.515 1.00 95.56 86 ALA A CA 1
ATOM 677 C C . ALA A 1 86 ? -11.807 3.411 11.617 1.00 95.56 86 ALA A C 1
ATOM 679 O O . ALA A 1 86 ? -12.477 3.636 12.622 1.00 95.56 86 ALA A O 1
ATOM 680 N N . ALA A 1 87 ? -10.638 4.027 11.410 1.00 95.56 87 ALA A N 1
ATOM 681 C CA . ALA A 1 87 ? -10.097 5.010 12.346 1.00 95.56 87 ALA A CA 1
ATOM 682 C C . ALA A 1 87 ? -11.006 6.241 12.486 1.00 95.56 87 ALA A C 1
ATOM 684 O O . ALA A 1 87 ? -11.092 6.827 13.562 1.00 95.56 87 ALA A O 1
ATOM 685 N N . LYS A 1 88 ? -11.660 6.673 11.399 1.00 95.94 88 LYS A N 1
ATOM 686 C CA . LYS A 1 88 ? -12.627 7.777 11.435 1.00 95.94 88 LYS A CA 1
ATOM 687 C C . LYS A 1 88 ? -13.887 7.387 12.205 1.00 95.94 88 LYS A C 1
ATOM 689 O O . LYS A 1 88 ? -14.373 8.216 12.961 1.00 95.94 88 LYS A O 1
ATOM 694 N N . GLU A 1 89 ? -14.387 6.168 12.025 1.00 95.00 89 GLU A N 1
ATOM 695 C CA . GLU A 1 89 ? -15.559 5.670 12.750 1.00 95.00 89 GLU A CA 1
ATOM 696 C C . GLU A 1 89 ? -15.308 5.631 14.260 1.00 95.00 89 GLU A C 1
ATOM 698 O O . GLU A 1 89 ? -16.036 6.277 15.006 1.00 95.00 89 GLU A O 1
ATOM 703 N N . LEU A 1 90 ? -14.216 4.997 14.697 1.00 94.56 90 LEU A N 1
ATOM 704 C CA . LEU A 1 90 ? -13.889 4.865 16.122 1.00 94.56 90 LEU A CA 1
ATOM 705 C C . LEU A 1 90 ? -13.569 6.198 16.810 1.00 94.56 90 LEU A C 1
ATOM 707 O O . LEU A 1 90 ? -13.710 6.309 18.019 1.00 94.56 90 LEU A O 1
ATOM 711 N N . ARG A 1 91 ? -13.133 7.222 16.064 1.00 93.38 91 ARG A N 1
ATOM 712 C CA . ARG A 1 91 ? -12.922 8.571 16.620 1.00 93.38 91 ARG A CA 1
ATOM 713 C C . ARG A 1 91 ? -14.220 9.300 16.965 1.00 93.38 91 ARG A C 1
ATOM 715 O O . ARG A 1 91 ? -14.161 10.274 17.706 1.00 93.38 91 ARG A O 1
ATOM 722 N N . ASN A 1 92 ? -15.348 8.877 16.397 1.00 88.12 92 ASN A N 1
ATOM 723 C CA . ASN A 1 92 ? -16.657 9.475 16.654 1.00 88.12 92 ASN A CA 1
ATOM 724 C C . ASN A 1 92 ? -17.428 8.750 17.775 1.00 88.12 92 ASN A C 1
ATOM 726 O O . ASN A 1 92 ? -18.590 9.080 18.012 1.00 88.12 92 ASN A O 1
ATOM 730 N N . GLU A 1 93 ? -16.814 7.751 18.414 1.00 84.44 93 GLU A N 1
ATOM 731 C CA . GLU A 1 93 ? -17.384 6.932 19.493 1.00 84.44 93 GLU A CA 1
ATOM 732 C C . GLU A 1 93 ? -16.938 7.347 20.894 1.00 84.44 93 GLU A C 1
ATOM 734 O O . GLU A 1 93 ? -17.641 6.910 21.842 1.00 84.44 93 GLU A O 1
#

Organism: NCBI:txid355587